Protein AF-A0AA88S1Q0-F1 (afdb_monomer_lite)

pLDDT: mean 85.18, std 17.33, range [40.0, 98.75]

Sequence (134 aa):
MGPENIKKTLERYREYAKEDLSDSTRIEIDMQRLKQETENMAKKVECIQVSQRKLLGQDVGSCSTRELQEIENQLEHSLRNVQKRKAQLFEEEIEKLKSKFAREQWPPSTAKQKGIVTCSRSREVETELFIGLS

Organism: NCBI:txid112253

InterPro domains:
  IPR002487 Transcription factor, K-box [PF01486] (31-100)
  IPR002487 Transcription factor, K-box [PS51297] (31-134)

Radius of gyration: 43.88 Å; chains: 1; bounding box: 109×33×111 Å

Foldseek 3Di:
DDPVVVVVVVVVVVVVVVVVVVVVVVVVVVVVVVVVVVVVVVVVVVVVVVVVCVLVVHPVVPDDPVVVVVSVVVVVVVVVVVVVVVVVVVVVVVVVVVVVVVCVVDPPDPPPPPDDDDDDDDDDDDDDPPPDDD

Secondary structure (DSSP, 8-state):
--HHHHHHHHHHHHHHHHHHHHHHHHHHHHHHHHHHHHHHHHHHHHHHHHHHHHHTT-SGGG--HHHHHHHHHHHHHHHHHHHHHHHHHHHHHHHHHHHHHHHHHS----------------------------

Structure (mmCIF, N/CA/C/O backbone):
data_AF-A0AA88S1Q0-F1
#
_entry.id   AF-A0AA88S1Q0-F1
#
loop_
_atom_site.group_PDB
_atom_site.id
_atom_site.type_symbol
_atom_site.label_atom_id
_atom_site.label_alt_id
_atom_site.label_comp_id
_atom_site.label_asym_id
_atom_site.label_entity_id
_atom_site.label_seq_id
_atom_site.pdbx_PDB_ins_code
_atom_site.Cartn_x
_atom_site.Cartn_y
_atom_site.Cartn_z
_atom_site.occupancy
_atom_site.B_iso_or_equiv
_atom_site.auth_seq_id
_atom_site.auth_comp_id
_atom_site.auth_asym_id
_atom_site.auth_atom_id
_atom_site.pdbx_PDB_model_num
ATOM 1 N N . MET A 1 1 ? 65.200 22.085 -26.369 1.00 58.25 1 MET A N 1
ATOM 2 C CA . MET A 1 1 ? 64.432 20.961 -25.782 1.00 58.25 1 MET A CA 1
ATOM 3 C C . MET A 1 1 ? 64.893 19.667 -26.433 1.00 58.25 1 MET A C 1
ATOM 5 O O . MET A 1 1 ? 64.952 19.629 -27.652 1.00 58.25 1 MET A O 1
ATOM 9 N N . GLY A 1 2 ? 65.271 18.649 -25.654 1.00 78.38 2 GLY A N 1
ATOM 10 C CA . GLY A 1 2 ? 65.682 17.350 -26.203 1.00 78.38 2 GLY A CA 1
ATOM 11 C C . GLY A 1 2 ? 64.485 16.483 -26.635 1.00 78.38 2 GLY A C 1
ATOM 12 O O . GLY A 1 2 ? 63.389 16.670 -26.099 1.00 78.38 2 GLY A O 1
ATOM 13 N N . PRO A 1 3 ? 64.679 15.520 -27.555 1.00 77.00 3 PRO A N 1
ATOM 14 C CA . PRO A 1 3 ? 63.618 14.657 -28.099 1.00 77.00 3 PRO A CA 1
ATOM 15 C C . PRO A 1 3 ? 62.848 13.870 -27.025 1.00 77.00 3 PRO A C 1
ATOM 17 O O . PRO A 1 3 ? 61.660 13.599 -27.180 1.00 77.00 3 PRO A O 1
ATOM 20 N N . GLU A 1 4 ? 63.492 13.579 -25.895 1.00 80.25 4 GLU A N 1
ATOM 21 C CA . GLU A 1 4 ? 62.887 12.880 -24.759 1.00 80.25 4 GLU A CA 1
ATOM 22 C C . GLU A 1 4 ? 61.815 13.711 -24.030 1.00 80.25 4 GLU A C 1
ATOM 24 O O . GLU A 1 4 ? 60.835 13.176 -23.518 1.00 80.25 4 GLU A O 1
ATOM 29 N N . ASN A 1 5 ? 61.946 15.041 -24.029 1.00 84.56 5 ASN A N 1
ATOM 30 C CA . ASN A 1 5 ? 60.967 15.939 -23.409 1.00 84.56 5 ASN A CA 1
ATOM 31 C C . ASN A 1 5 ? 59.688 16.056 -24.267 1.00 84.56 5 ASN A C 1
ATOM 33 O O . ASN A 1 5 ? 58.571 16.116 -23.750 1.00 84.56 5 ASN A O 1
ATOM 37 N N . ILE A 1 6 ? 59.842 16.000 -25.594 1.00 89.69 6 ILE A N 1
ATOM 38 C CA . ILE A 1 6 ? 58.723 16.033 -26.547 1.00 89.69 6 ILE A CA 1
ATOM 39 C C . ILE A 1 6 ? 57.878 14.758 -26.425 1.00 89.69 6 ILE A C 1
ATOM 41 O O . ILE A 1 6 ? 56.653 14.844 -26.368 1.00 89.69 6 ILE A O 1
ATOM 45 N N . LYS A 1 7 ? 58.519 13.586 -26.306 1.00 89.25 7 LYS A N 1
ATOM 46 C CA . LYS A 1 7 ? 57.823 12.305 -26.092 1.00 89.25 7 LYS A CA 1
ATOM 47 C C . LYS A 1 7 ? 57.009 12.295 -24.798 1.00 89.25 7 LYS A C 1
ATOM 49 O O . LYS A 1 7 ? 55.817 12.017 -24.851 1.00 89.25 7 LYS A O 1
ATOM 54 N N . LYS A 1 8 ? 57.613 12.694 -23.671 1.00 89.31 8 LYS 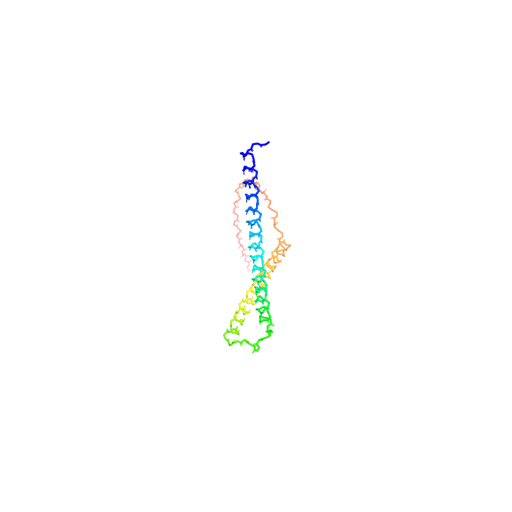A N 1
ATOM 55 C CA . LYS A 1 8 ? 56.917 12.806 -22.374 1.00 89.31 8 LYS A CA 1
ATOM 56 C C . LYS A 1 8 ? 55.740 13.775 -22.425 1.00 89.31 8 LYS A C 1
ATOM 58 O O . LYS A 1 8 ? 54.693 13.533 -21.837 1.00 89.31 8 LYS A O 1
ATOM 63 N N . THR A 1 9 ? 55.901 14.886 -23.140 1.00 88.44 9 THR A N 1
ATOM 64 C CA . THR A 1 9 ? 54.819 15.858 -23.303 1.00 88.44 9 THR A CA 1
ATOM 65 C C . THR A 1 9 ? 53.664 15.268 -24.113 1.00 88.44 9 THR A C 1
ATOM 67 O O . THR A 1 9 ? 52.523 15.385 -23.679 1.00 88.44 9 THR A O 1
ATOM 70 N N . LEU A 1 10 ? 53.942 14.581 -25.226 1.00 90.69 10 LEU A N 1
ATOM 71 C CA . LEU A 1 10 ? 52.925 13.892 -26.030 1.00 90.69 10 LEU A CA 1
ATOM 72 C C . LEU A 1 10 ? 52.202 12.783 -25.257 1.00 90.69 10 LEU A C 1
ATOM 74 O O . LEU A 1 10 ? 50.998 12.611 -25.431 1.00 90.69 10 LEU A O 1
ATOM 78 N N . GLU A 1 11 ? 52.917 12.041 -24.416 1.00 90.81 11 GLU A N 1
ATOM 79 C CA . GLU A 1 11 ? 52.340 10.980 -23.589 1.00 90.81 11 GLU A CA 1
ATOM 80 C C . GLU A 1 11 ? 51.332 11.539 -22.581 1.00 90.81 11 GLU A C 1
ATOM 82 O O . GLU A 1 11 ? 50.186 11.097 -22.586 1.00 90.81 11 GLU A O 1
ATOM 87 N N . ARG A 1 12 ? 51.680 12.617 -21.860 1.00 89.38 12 ARG A N 1
ATOM 88 C CA . ARG A 1 12 ? 50.730 13.313 -20.972 1.00 89.38 12 ARG A CA 1
ATOM 89 C C . ARG A 1 12 ? 49.470 13.767 -21.705 1.00 89.38 12 ARG A C 1
ATOM 91 O O . ARG A 1 12 ? 48.373 13.558 -21.211 1.00 89.38 12 ARG A O 1
ATOM 98 N N . TYR A 1 13 ? 49.599 14.373 -22.890 1.00 91.12 13 TYR A N 1
ATOM 99 C CA . TYR A 1 13 ? 48.420 14.794 -23.662 1.00 91.12 13 TYR A CA 1
ATOM 100 C C . TYR A 1 13 ? 47.541 13.607 -24.081 1.00 91.12 13 TYR A C 1
ATOM 102 O O . TYR A 1 13 ? 46.320 13.733 -24.105 1.00 91.12 13 TYR A O 1
ATOM 110 N N . ARG A 1 14 ? 48.139 12.449 -24.392 1.00 88.00 14 ARG A N 1
ATOM 111 C CA . ARG A 1 14 ? 47.389 11.221 -24.704 1.00 88.00 14 ARG A CA 1
ATOM 112 C C . ARG A 1 14 ? 46.685 10.647 -23.480 1.00 88.00 14 ARG A C 1
ATOM 114 O O . ARG A 1 14 ? 45.583 10.133 -23.631 1.00 88.00 14 ARG A O 1
ATOM 121 N N . GLU A 1 15 ? 47.311 10.698 -22.310 1.00 89.06 15 GLU A N 1
ATOM 122 C CA . GLU A 1 15 ? 46.705 10.266 -21.046 1.00 89.06 15 GLU A CA 1
ATOM 123 C C . GLU A 1 15 ? 45.510 11.153 -20.688 1.00 89.06 15 GLU A C 1
ATOM 125 O O . GLU A 1 15 ? 44.410 10.628 -20.549 1.00 89.06 15 GLU A O 1
ATOM 130 N N . TYR A 1 16 ? 45.674 12.481 -20.713 1.00 86.69 16 TYR A N 1
ATOM 131 C CA . TYR A 1 16 ? 44.571 13.425 -20.485 1.00 86.69 16 TYR A CA 1
ATOM 132 C C . TYR A 1 16 ? 43.405 13.227 -21.462 1.00 86.69 16 TYR A C 1
ATOM 134 O O . TYR A 1 16 ? 42.250 13.235 -21.054 1.00 86.69 16 TYR A O 1
ATOM 142 N N . ALA A 1 17 ? 43.686 13.003 -22.751 1.00 84.00 17 ALA A N 1
ATOM 143 C CA . ALA A 1 17 ? 42.634 12.746 -23.735 1.00 84.00 17 ALA A CA 1
ATOM 144 C C . ALA A 1 17 ? 41.876 11.430 -23.469 1.00 84.00 17 ALA A C 1
ATOM 146 O O . ALA A 1 17 ? 40.684 11.339 -23.748 1.00 84.00 17 ALA A O 1
ATOM 147 N N . LYS A 1 18 ? 42.546 10.399 -22.936 1.00 83.62 18 LYS A N 1
ATOM 148 C CA . LYS A 1 18 ? 41.891 9.140 -22.544 1.00 83.62 18 LYS A CA 1
ATOM 149 C C . LYS A 1 18 ? 41.054 9.308 -21.279 1.00 83.62 18 LYS A C 1
ATOM 151 O O . LYS A 1 18 ? 39.964 8.746 -21.216 1.00 83.62 18 LYS A O 1
ATOM 156 N N . GLU A 1 19 ? 41.557 10.053 -20.299 1.00 82.81 19 GLU A N 1
ATOM 157 C CA . GLU A 1 19 ? 40.840 10.355 -19.057 1.00 82.81 19 GLU A CA 1
ATOM 158 C C . GLU A 1 19 ? 39.552 11.140 -19.341 1.00 82.81 19 GLU A C 1
ATOM 160 O O . GLU A 1 19 ? 38.486 10.712 -18.907 1.00 82.81 19 GLU A O 1
ATOM 165 N N . ASP A 1 20 ? 39.612 12.184 -20.172 1.00 84.00 20 ASP A N 1
ATOM 166 C CA . ASP A 1 20 ? 38.448 12.998 -20.559 1.00 84.00 20 ASP A CA 1
ATOM 167 C C . ASP A 1 20 ? 37.357 12.172 -21.273 1.00 84.00 20 ASP A C 1
ATOM 169 O O . ASP A 1 20 ? 36.175 12.231 -20.926 1.00 84.00 20 ASP A O 1
AT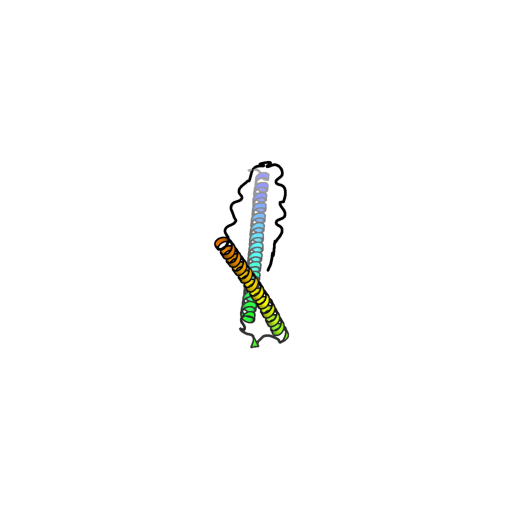OM 173 N N . LEU A 1 21 ? 37.752 11.297 -22.208 1.00 83.25 21 LEU A N 1
ATOM 174 C CA . LEU A 1 21 ? 36.830 10.351 -22.851 1.00 83.25 21 LEU A CA 1
ATOM 175 C C . LEU A 1 21 ? 36.214 9.367 -21.844 1.00 83.25 21 LEU A C 1
ATOM 177 O O . LEU A 1 21 ? 35.034 9.019 -21.951 1.00 83.25 21 LEU A O 1
ATOM 181 N N . SER A 1 22 ? 37.000 8.911 -20.865 1.00 83.44 22 SER A N 1
ATOM 182 C CA . SER A 1 22 ? 36.522 7.990 -19.833 1.00 83.44 22 SER A CA 1
ATOM 183 C C . SER A 1 22 ? 35.527 8.655 -18.878 1.00 83.44 22 SER A C 1
ATOM 185 O O . SER A 1 22 ? 34.504 8.051 -18.555 1.00 83.44 22 SER A O 1
ATOM 187 N N . ASP A 1 23 ? 35.761 9.910 -18.495 1.00 87.44 23 ASP A N 1
ATOM 188 C CA . ASP A 1 23 ? 34.854 10.675 -17.642 1.00 87.44 23 ASP A CA 1
ATOM 189 C C . ASP A 1 23 ? 33.570 11.050 -18.384 1.00 87.44 23 ASP A C 1
ATOM 191 O O . ASP A 1 23 ? 32.481 10.884 -17.834 1.00 87.44 23 ASP A O 1
ATOM 195 N N . SER A 1 24 ? 33.661 11.434 -19.660 1.00 88.06 24 SER A N 1
ATOM 196 C CA . SER A 1 24 ? 32.488 11.647 -20.516 1.00 88.06 24 SER A CA 1
ATOM 197 C C . SER A 1 24 ? 31.617 10.386 -20.614 1.00 88.06 24 SER A C 1
ATOM 199 O O . SER A 1 24 ? 30.402 10.449 -20.411 1.00 88.06 24 SER A O 1
ATOM 201 N N . THR A 1 25 ? 32.243 9.220 -20.804 1.00 90.88 25 THR A N 1
ATOM 202 C CA . THR A 1 25 ? 31.542 7.925 -20.842 1.00 90.88 25 THR A CA 1
ATOM 203 C C . THR A 1 25 ? 30.868 7.606 -19.503 1.00 90.88 25 THR A C 1
ATOM 205 O O . THR A 1 25 ? 29.732 7.134 -19.468 1.00 90.88 25 THR A O 1
ATOM 208 N N . ARG A 1 26 ? 31.537 7.876 -18.373 1.00 91.25 26 ARG A N 1
ATOM 209 C CA . ARG A 1 26 ? 30.961 7.669 -17.032 1.00 91.25 26 ARG A CA 1
ATOM 210 C C . ARG A 1 26 ? 29.755 8.570 -16.787 1.00 91.25 26 ARG A C 1
ATOM 212 O O . ARG A 1 26 ? 28.743 8.081 -16.293 1.00 91.25 26 ARG A O 1
ATOM 219 N N . ILE A 1 27 ? 29.839 9.842 -17.177 1.00 93.25 27 ILE A N 1
ATOM 220 C CA . ILE A 1 27 ? 28.727 10.797 -17.082 1.00 93.25 27 ILE A CA 1
ATOM 221 C C . ILE A 1 27 ? 27.536 10.321 -17.918 1.00 93.25 27 ILE A C 1
ATOM 223 O O . ILE A 1 27 ? 26.401 10.374 -17.447 1.00 93.25 27 ILE A O 1
ATOM 227 N N . GLU A 1 28 ? 27.773 9.822 -19.133 1.00 94.31 28 GLU A N 1
ATOM 228 C CA . GLU A 1 28 ? 26.710 9.286 -19.985 1.00 94.31 28 GLU A CA 1
ATOM 229 C C . GLU A 1 28 ? 26.029 8.067 -19.344 1.00 94.31 28 GLU A C 1
ATOM 231 O O . GLU A 1 28 ? 24.800 8.016 -19.267 1.00 94.31 28 GLU A O 1
ATOM 236 N N . ILE A 1 29 ? 26.807 7.123 -18.804 1.00 95.06 29 ILE A N 1
ATOM 237 C CA . ILE A 1 29 ? 26.277 5.952 -18.087 1.00 95.06 29 ILE A CA 1
ATOM 238 C C . ILE A 1 29 ? 25.457 6.382 -16.863 1.00 95.06 29 ILE A C 1
ATOM 240 O O . ILE A 1 29 ? 24.354 5.873 -16.649 1.00 95.06 29 ILE A O 1
ATOM 244 N N . ASP A 1 30 ? 25.962 7.325 -16.067 1.00 95.38 30 ASP A N 1
ATOM 245 C CA . ASP A 1 30 ? 25.264 7.834 -14.885 1.00 95.38 30 ASP A CA 1
ATOM 246 C C . ASP A 1 30 ? 23.961 8.556 -15.261 1.00 95.38 30 ASP A C 1
ATOM 248 O O . ASP A 1 30 ? 22.938 8.367 -14.597 1.00 95.38 30 ASP A O 1
ATOM 252 N N . MET A 1 31 ? 23.963 9.322 -16.355 1.00 96.56 31 MET A N 1
ATOM 253 C CA . MET A 1 31 ? 22.771 9.987 -16.879 1.00 96.56 31 MET A CA 1
ATOM 254 C C . MET A 1 31 ? 21.729 8.973 -17.368 1.00 96.56 31 MET A C 1
ATOM 256 O O . MET A 1 31 ? 20.546 9.111 -17.049 1.00 96.56 31 MET A O 1
ATOM 260 N N . GLN A 1 32 ? 22.149 7.924 -18.083 1.00 96.88 32 GLN A N 1
ATOM 261 C CA . GLN A 1 32 ? 21.258 6.835 -18.499 1.00 96.88 32 GLN A CA 1
ATOM 262 C C . GLN A 1 32 ? 20.676 6.093 -17.292 1.00 96.88 32 GLN A C 1
ATOM 264 O O . GLN A 1 32 ? 19.475 5.819 -17.255 1.00 96.88 32 GLN A O 1
ATOM 269 N N . ARG A 1 33 ? 21.492 5.824 -16.265 1.00 97.38 33 ARG A N 1
ATOM 270 C CA . ARG A 1 33 ? 21.022 5.208 -15.017 1.00 97.38 33 ARG A CA 1
ATOM 271 C C . ARG A 1 33 ? 19.971 6.076 -14.330 1.00 97.38 33 ARG A C 1
ATOM 273 O O . ARG A 1 33 ? 18.921 5.560 -13.957 1.00 97.38 33 ARG A O 1
ATOM 280 N N . LEU A 1 34 ? 20.222 7.379 -14.197 1.00 97.94 34 LEU A N 1
ATOM 281 C CA . LEU A 1 34 ? 19.285 8.306 -13.558 1.00 97.94 34 LEU A CA 1
ATOM 282 C C . LEU A 1 34 ? 17.972 8.423 -14.344 1.00 97.94 34 LEU A C 1
ATOM 284 O O . LEU A 1 34 ? 16.888 8.467 -13.757 1.00 97.94 34 LEU A O 1
ATOM 288 N N . LYS A 1 35 ? 18.055 8.426 -15.678 1.00 98.12 35 LYS A N 1
ATOM 289 C CA . LYS A 1 35 ? 16.879 8.395 -16.549 1.00 98.12 35 LYS A CA 1
ATOM 290 C C . LYS A 1 35 ? 16.054 7.129 -16.308 1.00 98.12 35 LYS A C 1
ATOM 292 O O . LYS A 1 35 ? 14.854 7.227 -16.061 1.00 98.12 35 LYS A O 1
ATOM 297 N N . GLN A 1 36 ? 16.697 5.962 -16.294 1.00 98.25 36 GLN A N 1
ATOM 298 C CA . GLN A 1 36 ? 16.027 4.691 -16.023 1.00 98.25 36 GLN A CA 1
ATOM 299 C C . GLN A 1 36 ? 15.389 4.658 -14.627 1.00 98.25 36 GLN A C 1
ATOM 301 O O . GLN A 1 36 ? 14.274 4.162 -14.463 1.00 98.25 36 GLN A O 1
ATOM 306 N N . GLU A 1 37 ? 16.074 5.189 -13.615 1.00 98.12 37 GLU A N 1
ATOM 307 C CA . GLU A 1 37 ? 15.549 5.286 -12.253 1.00 98.12 37 GLU A CA 1
ATOM 308 C C . GLU A 1 37 ? 14.306 6.180 -12.191 1.00 98.12 37 GLU A C 1
ATOM 310 O O . GLU A 1 37 ? 13.299 5.807 -11.586 1.00 98.12 37 GLU A O 1
ATOM 315 N N . THR A 1 38 ? 14.340 7.314 -12.891 1.00 98.44 38 THR A N 1
ATOM 316 C CA . THR A 1 38 ? 13.205 8.238 -12.997 1.00 98.44 38 THR A CA 1
ATOM 317 C C . THR A 1 38 ? 12.009 7.571 -13.675 1.00 98.44 38 THR A C 1
ATOM 319 O O . THR A 1 38 ? 10.890 7.643 -13.166 1.00 98.44 38 THR A O 1
ATOM 322 N N . GLU A 1 39 ? 12.231 6.861 -14.783 1.00 98.44 39 GLU A N 1
ATOM 323 C CA . GLU A 1 39 ? 11.180 6.105 -15.474 1.00 98.44 39 GLU A CA 1
ATOM 324 C C . GLU A 1 39 ? 10.586 5.003 -14.586 1.00 98.44 39 GLU A C 1
ATOM 326 O O . GLU A 1 39 ? 9.368 4.811 -14.549 1.00 98.44 39 GLU A O 1
ATOM 331 N N . ASN A 1 40 ? 11.424 4.297 -13.826 1.00 98.44 40 ASN A N 1
ATOM 332 C CA . ASN A 1 40 ? 10.971 3.274 -12.886 1.00 98.44 40 ASN A CA 1
ATOM 333 C C . ASN A 1 40 ? 10.130 3.879 -11.754 1.00 98.44 40 ASN A C 1
ATOM 335 O O . ASN A 1 40 ? 9.102 3.312 -11.376 1.00 98.44 40 ASN A O 1
ATOM 339 N N . MET A 1 41 ? 10.536 5.040 -11.234 1.00 98.56 41 MET A N 1
ATOM 340 C CA . MET A 1 41 ? 9.779 5.757 -10.211 1.00 98.56 41 MET A CA 1
ATOM 341 C C . MET A 1 41 ? 8.420 6.214 -10.747 1.00 98.56 41 MET A C 1
ATOM 343 O O . MET A 1 41 ? 7.405 6.007 -10.084 1.00 98.56 41 MET A O 1
ATOM 347 N N . ALA A 1 42 ? 8.382 6.764 -11.963 1.00 98.56 42 ALA A N 1
ATOM 348 C CA . ALA A 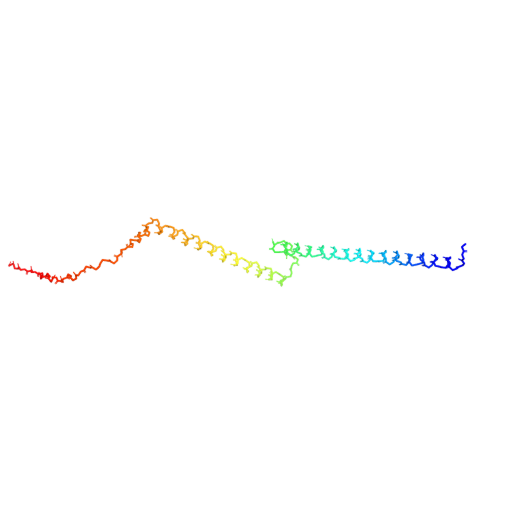1 42 ? 7.147 7.191 -12.614 1.00 98.56 42 ALA A CA 1
ATOM 349 C C . ALA A 1 42 ? 6.157 6.026 -12.777 1.00 98.56 42 ALA A C 1
ATOM 351 O O . ALA A 1 42 ? 5.002 6.143 -12.370 1.00 98.56 42 ALA A O 1
ATOM 352 N N . LYS A 1 43 ? 6.629 4.864 -13.252 1.00 98.62 43 LYS A N 1
ATOM 353 C CA . LYS A 1 43 ? 5.809 3.642 -13.346 1.00 98.62 43 LYS A CA 1
ATOM 354 C C . LYS A 1 43 ? 5.269 3.207 -11.984 1.00 98.62 43 LYS A C 1
ATOM 356 O O . LYS A 1 43 ? 4.106 2.838 -11.869 1.00 98.62 43 LYS A O 1
ATOM 361 N N . LYS A 1 44 ? 6.087 3.274 -10.927 1.00 98.50 44 LYS A N 1
ATOM 362 C CA . LYS A 1 44 ? 5.647 2.923 -9.568 1.00 98.50 44 LYS A CA 1
ATOM 363 C C . LYS A 1 44 ? 4.546 3.859 -9.070 1.00 98.50 44 LYS A C 1
ATOM 365 O O . LYS A 1 44 ? 3.576 3.386 -8.480 1.00 98.50 44 LYS A O 1
ATOM 370 N N . VAL A 1 45 ? 4.685 5.162 -9.314 1.00 98.69 45 VAL A N 1
ATOM 371 C CA . VAL A 1 45 ? 3.659 6.159 -8.979 1.00 98.69 45 VAL A CA 1
ATOM 372 C C . VAL A 1 45 ? 2.360 5.856 -9.720 1.00 98.69 45 VAL A C 1
ATOM 374 O O . VAL A 1 45 ? 1.308 5.802 -9.088 1.00 98.69 45 VAL A O 1
ATOM 377 N N . GLU A 1 46 ? 2.432 5.582 -11.020 1.00 98.44 46 GLU A N 1
ATOM 378 C CA . GLU A 1 46 ? 1.266 5.227 -11.831 1.00 98.44 46 GLU A CA 1
ATOM 379 C C . GLU A 1 46 ? 0.566 3.967 -11.299 1.00 98.44 46 GLU A C 1
ATOM 381 O O . GLU A 1 46 ? -0.644 3.980 -11.071 1.00 98.44 46 GLU A O 1
ATOM 386 N N . CYS A 1 47 ? 1.316 2.900 -10.997 1.00 97.62 47 CYS A N 1
ATOM 387 C CA . CYS A 1 47 ? 0.754 1.684 -10.407 1.00 97.62 47 CYS A CA 1
ATOM 388 C C . CYS A 1 47 ? 0.031 1.960 -9.079 1.00 97.62 47 CYS A C 1
ATOM 390 O O . CYS A 1 47 ? -1.063 1.437 -8.852 1.00 97.62 47 CYS A O 1
ATOM 392 N N . ILE A 1 48 ? 0.617 2.789 -8.208 1.00 97.81 48 ILE A N 1
ATOM 393 C CA . ILE A 1 48 ? -0.000 3.173 -6.931 1.00 97.81 48 ILE A CA 1
ATOM 394 C C . ILE A 1 48 ? -1.294 3.952 -7.176 1.00 97.81 48 ILE A C 1
ATOM 396 O O . ILE A 1 48 ? -2.311 3.649 -6.556 1.00 97.81 48 ILE A O 1
ATOM 400 N N . GLN A 1 49 ? -1.286 4.917 -8.095 1.00 97.88 49 GLN A N 1
ATOM 401 C CA . GLN A 1 49 ? -2.464 5.721 -8.419 1.00 97.88 49 GLN A CA 1
ATOM 402 C C . GLN A 1 49 ? -3.593 4.870 -9.004 1.00 97.88 49 GLN A C 1
ATOM 404 O O . GLN A 1 49 ? -4.745 5.016 -8.601 1.00 97.88 49 GLN A O 1
ATOM 409 N N . VAL A 1 50 ? -3.286 3.946 -9.918 1.00 96.56 50 VAL A N 1
ATOM 410 C CA . VAL A 1 50 ? -4.273 3.004 -10.469 1.00 96.56 50 VAL A CA 1
ATOM 411 C C . VAL A 1 50 ? -4.870 2.140 -9.360 1.00 96.56 50 VAL A C 1
ATOM 413 O O . VAL A 1 50 ? -6.091 2.021 -9.272 1.00 96.56 50 VAL A O 1
ATOM 416 N N . SER A 1 51 ? -4.030 1.583 -8.485 1.00 95.31 51 SER A N 1
ATOM 417 C CA . SER A 1 51 ? -4.492 0.779 -7.349 1.00 95.31 51 SER A CA 1
ATOM 418 C C . SER A 1 51 ? -5.387 1.586 -6.402 1.00 95.31 51 SER A C 1
ATOM 420 O O . SER A 1 51 ? -6.473 1.139 -6.038 1.00 95.31 51 SER A O 1
ATOM 422 N N . GLN A 1 52 ? -4.995 2.821 -6.072 1.00 96.69 52 GLN A N 1
ATOM 423 C CA . GLN A 1 52 ? -5.788 3.718 -5.234 1.00 96.69 52 GLN A CA 1
ATOM 424 C C . GLN A 1 52 ? -7.159 4.008 -5.853 1.00 96.69 52 GLN A C 1
ATOM 426 O O . GLN A 1 52 ? -8.169 3.926 -5.160 1.00 96.69 52 GLN A O 1
ATOM 431 N N . ARG A 1 53 ? -7.214 4.320 -7.154 1.00 97.31 53 ARG A N 1
ATOM 432 C CA . ARG A 1 53 ? -8.479 4.557 -7.864 1.00 97.31 53 ARG A CA 1
ATOM 433 C C . ARG A 1 53 ? -9.389 3.329 -7.802 1.00 97.31 53 ARG A C 1
ATOM 435 O O . ARG A 1 53 ? -10.552 3.470 -7.432 1.00 97.31 53 ARG A O 1
ATOM 442 N N . LYS A 1 54 ? -8.847 2.129 -8.046 1.00 96.31 54 LYS A N 1
ATOM 443 C CA . LYS A 1 54 ? -9.588 0.862 -7.919 1.00 96.31 54 LYS A CA 1
ATOM 444 C C . LYS A 1 54 ? -10.128 0.635 -6.499 1.00 96.31 54 LYS A C 1
ATOM 446 O O . LYS A 1 54 ? -11.307 0.331 -6.345 1.00 96.31 54 LYS A O 1
ATOM 451 N N . LEU A 1 55 ? -9.309 0.842 -5.462 1.00 96.00 55 LEU A N 1
ATOM 452 C CA . LEU A 1 55 ? -9.728 0.732 -4.053 1.00 96.00 55 LEU A CA 1
ATOM 453 C C . LEU A 1 55 ? -10.815 1.750 -3.672 1.00 96.00 55 LEU A C 1
ATOM 455 O O . LEU A 1 55 ? -11.633 1.480 -2.797 1.00 96.00 55 LEU A O 1
ATOM 459 N N . LEU A 1 56 ? -10.840 2.907 -4.335 1.00 95.81 56 LEU A N 1
ATOM 460 C CA . LEU A 1 56 ? -11.876 3.933 -4.181 1.00 95.81 56 LEU A CA 1
ATOM 461 C C . LEU A 1 56 ? -13.133 3.663 -5.023 1.00 95.81 56 LEU A C 1
ATOM 463 O O . LE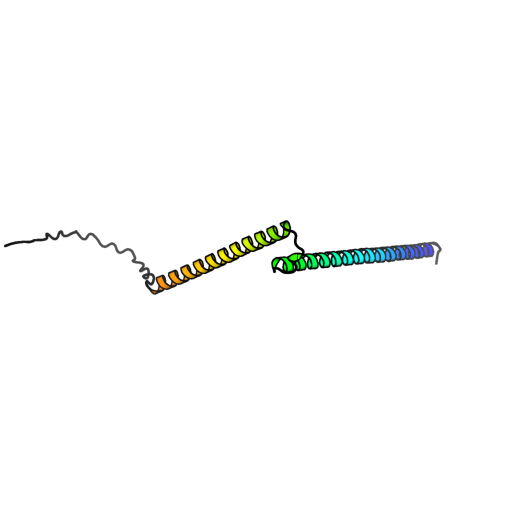U A 1 56 ? -14.027 4.507 -5.069 1.00 95.81 56 LEU A O 1
ATOM 467 N N . GLY A 1 57 ? -13.216 2.515 -5.697 1.00 94.88 57 GLY A N 1
ATOM 468 C CA . GLY A 1 57 ? -14.364 2.160 -6.525 1.00 94.88 57 GLY A CA 1
ATOM 469 C C . GLY A 1 57 ? -14.414 2.891 -7.871 1.00 94.88 57 GLY A C 1
ATOM 470 O O . GLY A 1 57 ? -15.479 2.978 -8.479 1.00 94.88 57 GLY A O 1
ATOM 471 N N . GLN A 1 58 ? -13.285 3.407 -8.361 1.00 95.69 58 GLN A N 1
ATOM 472 C CA . GLN A 1 58 ? -13.155 3.990 -9.701 1.00 95.69 58 GLN A CA 1
ATOM 473 C C . GLN A 1 58 ? -12.622 2.946 -10.694 1.00 95.69 58 GLN A C 1
ATOM 475 O O . GLN A 1 58 ? -11.915 2.019 -10.305 1.00 95.69 58 GLN A O 1
ATOM 480 N N . ASP A 1 59 ? -12.960 3.085 -11.980 1.00 91.69 59 ASP A N 1
ATOM 481 C CA . ASP A 1 59 ? -12.547 2.187 -13.080 1.00 91.69 59 ASP A CA 1
ATOM 482 C C . ASP A 1 59 ? -12.848 0.689 -12.864 1.00 91.69 59 ASP A C 1
ATOM 484 O O . ASP A 1 59 ? -12.294 -0.186 -13.532 1.00 91.69 59 ASP A O 1
ATOM 488 N N . VAL A 1 60 ? -13.782 0.382 -11.964 1.00 90.81 60 VAL A N 1
ATOM 489 C CA . VAL A 1 60 ? -14.118 -0.980 -11.517 1.00 90.81 60 VAL A CA 1
ATOM 490 C C . VAL A 1 60 ? -14.670 -1.839 -12.654 1.00 90.81 60 VAL A C 1
ATOM 492 O O . VAL A 1 60 ? -14.474 -3.049 -12.663 1.00 90.81 60 VAL A O 1
ATOM 495 N N . GLY A 1 61 ? -15.296 -1.217 -13.659 1.00 93.12 61 GLY A N 1
ATOM 496 C CA . GLY A 1 61 ? -15.797 -1.908 -14.851 1.00 93.12 61 GLY A CA 1
ATOM 497 C C . GLY A 1 61 ? -14.708 -2.577 -15.702 1.00 93.12 61 GLY A C 1
ATOM 498 O O . GLY A 1 61 ? -15.028 -3.429 -16.522 1.00 93.12 61 GLY A O 1
ATOM 499 N N . SER A 1 62 ? -13.436 -2.213 -15.503 1.00 93.75 62 SER A N 1
ATOM 500 C CA . SER A 1 62 ? -12.278 -2.839 -16.160 1.00 93.75 62 SER A CA 1
ATOM 501 C C . SER A 1 62 ? -11.637 -3.974 -15.350 1.00 93.75 62 SER A C 1
ATOM 503 O O . SER A 1 62 ? -10.746 -4.657 -15.853 1.00 93.75 62 SER A O 1
ATOM 505 N N . CYS A 1 63 ? -12.062 -4.180 -14.101 1.00 95.25 63 CYS A N 1
ATOM 506 C CA . CYS A 1 63 ? -11.496 -5.195 -13.220 1.00 95.25 63 CYS A CA 1
ATOM 507 C C . CYS A 1 63 ? -12.072 -6.582 -13.524 1.00 95.25 63 CYS A C 1
ATOM 509 O O . CYS A 1 63 ? -13.272 -6.756 -13.739 1.00 95.25 63 CYS A O 1
ATOM 511 N N . SER A 1 64 ? -11.219 -7.599 -13.459 1.00 97.12 64 SER A N 1
ATOM 512 C CA . SER A 1 64 ? -11.644 -8.999 -13.466 1.00 97.12 64 SER A CA 1
ATOM 513 C C . SER A 1 64 ? -12.323 -9.397 -12.149 1.00 97.12 64 SER A C 1
ATOM 515 O O . SER A 1 64 ? -12.069 -8.809 -11.098 1.00 97.12 64 SER A O 1
ATOM 517 N N . THR A 1 65 ? -13.126 -10.466 -12.161 1.00 97.50 65 THR A N 1
ATOM 518 C CA . THR A 1 65 ? -13.773 -11.004 -10.947 1.00 97.50 65 THR A CA 1
ATOM 519 C C . THR A 1 65 ? -12.772 -11.311 -9.830 1.00 97.50 65 THR A C 1
ATOM 521 O O . THR A 1 65 ? -13.057 -11.081 -8.659 1.00 97.50 65 THR A O 1
ATOM 524 N N . ARG A 1 66 ? -11.573 -11.790 -10.183 1.00 98.00 66 ARG A N 1
ATOM 525 C CA . ARG A 1 66 ? -10.510 -12.071 -9.211 1.00 98.00 66 ARG A CA 1
ATOM 526 C C . ARG A 1 66 ? -9.974 -10.794 -8.563 1.00 98.00 66 ARG A C 1
ATOM 528 O O . ARG A 1 66 ? -9.821 -10.766 -7.347 1.00 98.00 66 ARG A O 1
ATOM 535 N N . GLU A 1 67 ? -9.693 -9.761 -9.356 1.00 96.44 67 GLU A N 1
ATOM 536 C CA . GLU A 1 67 ? -9.235 -8.468 -8.829 1.00 96.44 67 GLU A CA 1
ATOM 537 C C . GLU A 1 67 ? -10.297 -7.824 -7.935 1.00 96.44 67 GLU A C 1
ATOM 539 O O . GLU A 1 67 ? -9.964 -7.273 -6.891 1.00 96.44 67 GLU A O 1
ATOM 544 N N . LEU A 1 68 ? -11.575 -7.928 -8.312 1.00 97.38 68 LEU A N 1
ATOM 545 C CA . LEU A 1 68 ? -12.685 -7.434 -7.497 1.00 97.38 68 LEU A CA 1
ATOM 546 C C . LEU A 1 68 ? -12.743 -8.128 -6.135 1.00 97.38 68 LEU A C 1
ATOM 548 O O . LEU A 1 68 ? -12.851 -7.448 -5.118 1.00 97.38 68 LEU A O 1
ATOM 552 N N . GLN A 1 69 ? -12.597 -9.455 -6.107 1.00 98.06 69 GLN A N 1
ATOM 553 C CA . GLN A 1 69 ? -12.560 -10.209 -4.854 1.00 98.0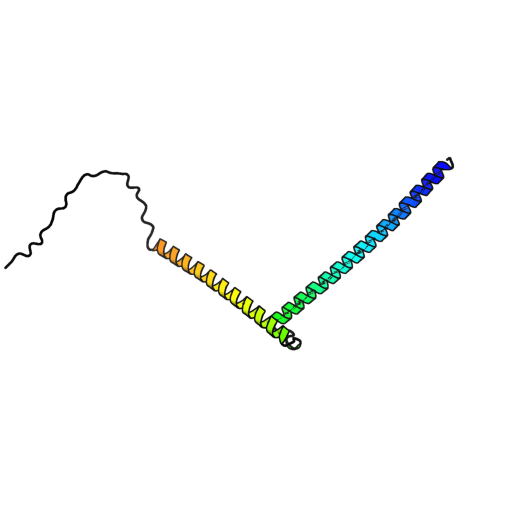6 69 GLN A CA 1
ATOM 554 C C . GLN A 1 69 ? -11.374 -9.799 -3.972 1.00 98.06 69 GLN A C 1
ATOM 556 O O . GLN A 1 69 ? -11.491 -9.717 -2.752 1.00 98.06 69 GLN A O 1
ATOM 561 N N . GLU A 1 70 ? -10.212 -9.546 -4.575 1.00 97.12 70 GLU A N 1
ATOM 562 C CA . GLU A 1 70 ? -9.033 -9.099 -3.839 1.00 97.12 70 GLU A CA 1
ATOM 563 C C . GLU A 1 70 ? -9.235 -7.702 -3.235 1.00 97.12 70 GLU A C 1
ATOM 565 O O . GLU A 1 70 ? -8.935 -7.498 -2.058 1.00 97.12 70 GLU A O 1
ATOM 570 N N . ILE A 1 71 ? -9.801 -6.770 -4.006 1.00 96.94 71 ILE A N 1
ATOM 571 C CA . ILE A 1 71 ? -10.159 -5.424 -3.538 1.00 96.94 71 ILE A CA 1
ATOM 572 C C . ILE A 1 71 ? -11.153 -5.507 -2.374 1.00 96.94 71 ILE A C 1
ATOM 574 O O . ILE A 1 71 ? -10.934 -4.876 -1.339 1.00 96.94 71 ILE A O 1
ATOM 578 N N . GLU A 1 72 ? -12.211 -6.308 -2.509 1.00 97.31 72 GLU A N 1
ATOM 579 C CA . GLU A 1 72 ? -13.210 -6.516 -1.457 1.00 97.31 72 GLU A CA 1
ATOM 580 C C . GLU A 1 72 ? -12.560 -7.029 -0.167 1.00 97.31 72 GLU A C 1
ATOM 582 O O . GLU A 1 72 ? -12.718 -6.421 0.894 1.00 97.31 72 GLU A O 1
ATOM 587 N N . ASN A 1 73 ? -11.750 -8.086 -0.263 1.00 98.12 73 ASN A N 1
ATOM 588 C CA . ASN A 1 73 ? -11.062 -8.671 0.885 1.00 98.12 73 ASN A CA 1
ATOM 589 C C . ASN A 1 73 ? -10.136 -7.656 1.581 1.00 98.12 73 ASN A C 1
ATOM 591 O O . ASN A 1 73 ? -10.078 -7.600 2.815 1.00 98.12 73 ASN A O 1
ATOM 595 N N . GLN A 1 74 ? -9.409 -6.840 0.809 1.00 97.44 74 GLN A N 1
ATOM 596 C CA . GLN A 1 74 ? -8.531 -5.798 1.352 1.00 97.44 74 GLN A CA 1
ATOM 597 C C . GLN A 1 74 ? -9.319 -4.706 2.086 1.00 97.44 74 GLN A C 1
ATOM 599 O O . GLN A 1 74 ? -8.916 -4.284 3.179 1.00 97.44 74 GLN A O 1
ATOM 604 N N . LEU A 1 75 ? -10.441 -4.260 1.517 1.00 97.75 75 LEU A N 1
ATOM 605 C CA . LEU A 1 75 ? -11.313 -3.257 2.128 1.00 97.75 75 LEU A CA 1
ATOM 606 C C . LEU A 1 75 ? -11.954 -3.787 3.409 1.00 97.75 75 LEU A C 1
ATOM 608 O O . LEU A 1 75 ? -11.913 -3.115 4.440 1.00 97.75 75 LEU A O 1
ATOM 612 N N . GLU A 1 76 ? -12.480 -5.008 3.375 1.00 98.44 76 GLU A N 1
ATOM 613 C CA . GLU A 1 76 ? -13.122 -5.641 4.522 1.00 98.44 76 GLU A CA 1
ATOM 614 C C . GLU A 1 76 ? -12.132 -5.827 5.684 1.00 98.44 76 GLU A C 1
ATOM 616 O O . GLU A 1 76 ? -12.408 -5.445 6.825 1.00 98.44 76 GLU A O 1
ATOM 621 N N . HIS A 1 77 ? -10.928 -6.335 5.399 1.00 98.31 77 HIS A N 1
ATOM 622 C CA . HIS A 1 77 ? -9.875 -6.485 6.401 1.00 98.31 77 HIS A CA 1
ATOM 623 C C . HIS A 1 77 ? -9.449 -5.137 7.004 1.00 98.31 77 HIS A C 1
ATOM 625 O O . HIS A 1 77 ? -9.324 -5.007 8.226 1.00 98.31 77 HIS A O 1
ATOM 631 N N . SER A 1 78 ? -9.265 -4.116 6.165 1.00 98.00 78 SER A N 1
ATOM 632 C CA . SER A 1 78 ? -8.895 -2.771 6.619 1.00 98.00 78 SER A CA 1
ATOM 633 C C . SER A 1 78 ? -9.987 -2.146 7.487 1.00 98.00 78 SER A C 1
ATOM 635 O O . SER A 1 78 ? -9.691 -1.577 8.539 1.00 98.00 78 SER A O 1
ATOM 637 N N . LEU A 1 79 ? -11.255 -2.312 7.103 1.00 98.50 79 LEU A N 1
ATOM 638 C CA . LEU A 1 79 ? -12.399 -1.828 7.866 1.00 98.50 79 LEU A CA 1
ATOM 639 C C . LEU A 1 79 ? -12.474 -2.487 9.246 1.00 98.50 79 LEU A C 1
ATOM 641 O O . LEU A 1 79 ? -12.608 -1.777 10.246 1.00 98.50 79 LEU A O 1
ATOM 645 N N . ARG A 1 80 ? -12.310 -3.815 9.321 1.00 98.69 80 ARG A N 1
ATOM 646 C CA . ARG A 1 80 ? -12.255 -4.540 10.602 1.00 98.69 80 ARG A CA 1
ATOM 647 C C . ARG A 1 80 ? -11.150 -4.002 11.508 1.00 98.69 80 ARG A C 1
ATOM 649 O O . ARG A 1 80 ? -11.385 -3.776 12.694 1.00 98.69 80 ARG A O 1
ATOM 656 N N . ASN A 1 81 ? -9.964 -3.737 10.962 1.00 98.56 81 ASN A N 1
ATOM 657 C CA . ASN A 1 81 ? -8.852 -3.178 11.735 1.00 98.56 81 ASN A CA 1
ATOM 658 C C . ASN A 1 81 ? -9.158 -1.773 12.263 1.00 98.56 81 ASN A C 1
ATOM 660 O O . ASN A 1 81 ? -8.900 -1.486 13.434 1.00 98.56 81 ASN A O 1
ATOM 664 N N . VAL A 1 82 ? -9.755 -0.910 11.436 1.00 98.69 82 VAL A N 1
ATOM 665 C CA . VAL A 1 82 ? -10.178 0.436 11.851 1.00 98.69 82 VAL A CA 1
ATOM 666 C C . VAL A 1 82 ? -11.234 0.362 12.952 1.00 98.69 82 VAL A C 1
ATOM 668 O O . VAL A 1 82 ? -11.123 1.070 13.952 1.00 98.69 82 VAL A O 1
ATOM 671 N N . GLN A 1 83 ? -12.241 -0.499 12.804 1.00 98.75 83 GLN A N 1
ATOM 672 C CA . GLN A 1 83 ? -13.283 -0.698 13.813 1.00 98.75 83 GLN A CA 1
ATOM 673 C C . GLN A 1 83 ? -12.698 -1.203 15.133 1.00 98.75 83 GLN A C 1
ATOM 675 O O . GLN A 1 83 ? -12.982 -0.628 16.182 1.00 98.75 83 GLN A O 1
ATOM 680 N N . LYS A 1 84 ? -11.822 -2.213 15.079 1.00 98.75 84 LYS A N 1
ATOM 681 C CA . LYS A 1 84 ? -11.131 -2.748 16.256 1.00 98.75 84 LYS A CA 1
ATOM 682 C C . LYS A 1 84 ? -10.330 -1.664 16.975 1.00 98.75 84 LYS A C 1
ATOM 684 O O . LYS A 1 84 ? -10.466 -1.509 18.183 1.00 98.75 84 LYS A O 1
ATOM 689 N N . ARG A 1 85 ? -9.539 -0.876 16.236 1.00 98.62 85 ARG A N 1
ATOM 690 C CA . ARG A 1 85 ? -8.751 0.230 16.801 1.00 98.62 85 ARG A CA 1
ATOM 691 C C . ARG A 1 85 ? -9.653 1.274 17.461 1.00 98.62 85 ARG A C 1
ATOM 693 O O . ARG A 1 85 ? -9.354 1.714 18.564 1.00 98.62 85 ARG A O 1
ATOM 700 N N . LYS A 1 86 ? -10.754 1.660 16.805 1.00 98.75 86 LYS A N 1
ATOM 701 C CA . LYS A 1 86 ? -11.728 2.612 17.362 1.00 98.75 86 LYS A CA 1
ATOM 702 C C . LYS A 1 86 ? -12.351 2.089 18.655 1.00 98.75 86 LYS A C 1
ATOM 704 O O . LYS A 1 86 ? -12.416 2.834 19.623 1.00 98.75 86 LYS A O 1
ATOM 709 N N . ALA A 1 87 ? -12.769 0.824 18.677 1.00 98.69 87 ALA A N 1
ATOM 710 C CA . ALA A 1 87 ? -13.348 0.201 19.863 1.00 98.69 87 ALA A CA 1
ATOM 711 C C . ALA A 1 87 ? -12.362 0.200 21.040 1.00 98.69 87 ALA A C 1
ATOM 713 O O . ALA A 1 87 ? -12.724 0.649 22.121 1.00 98.69 87 ALA A O 1
ATOM 714 N N . GLN A 1 88 ? -11.108 -0.199 20.800 1.00 98.62 88 GLN A N 1
ATOM 715 C CA . GLN A 1 88 ? -10.047 -0.175 21.813 1.00 98.62 88 GLN A CA 1
ATOM 716 C C . GLN A 1 88 ? -9.836 1.228 22.395 1.00 98.62 88 GLN A C 1
ATOM 718 O O . GLN A 1 88 ? -9.830 1.397 23.607 1.00 98.62 88 GLN A O 1
ATOM 723 N N . LEU A 1 89 ? -9.729 2.251 21.541 1.00 98.56 89 LEU A N 1
ATOM 724 C CA . LEU A 1 89 ? -9.533 3.630 22.000 1.00 98.56 89 LEU A CA 1
ATOM 725 C C . LEU A 1 89 ? -10.722 4.154 22.820 1.00 98.56 89 LEU A C 1
ATOM 727 O O . LEU A 1 89 ? -10.531 4.894 23.783 1.00 98.56 89 LEU A O 1
ATOM 731 N N . PHE A 1 90 ? -11.952 3.787 22.452 1.00 98.56 90 PHE A N 1
ATOM 732 C CA . PHE A 1 90 ? -13.125 4.166 23.238 1.00 98.56 90 PHE A CA 1
ATOM 733 C C . PHE A 1 90 ? -13.186 3.434 24.576 1.00 98.56 90 PHE A C 1
ATOM 735 O O . PHE A 1 90 ? -13.547 4.049 25.575 1.00 98.56 90 PHE A O 1
ATOM 742 N N . GLU A 1 91 ? -12.817 2.157 24.613 1.00 98.62 91 GLU A N 1
ATOM 743 C CA . GLU A 1 91 ? -12.729 1.387 25.852 1.00 98.62 91 GLU A CA 1
ATOM 744 C C . GLU A 1 91 ? -11.698 1.995 26.815 1.00 98.62 91 GLU A C 1
ATOM 746 O O . GLU A 1 91 ? -12.029 2.251 27.974 1.00 98.62 91 GLU A O 1
ATOM 751 N N . GLU A 1 92 ?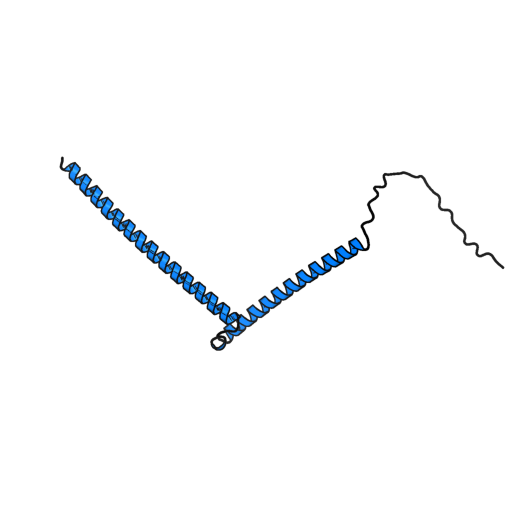 -10.510 2.345 26.310 1.00 98.44 92 GLU A N 1
ATOM 752 C CA . GLU A 1 92 ? -9.458 3.038 27.066 1.00 98.44 92 GLU A CA 1
ATOM 753 C C . GLU A 1 92 ? -9.955 4.376 27.654 1.00 98.44 92 GLU A C 1
ATOM 755 O O . GLU A 1 92 ? -9.731 4.674 28.832 1.00 98.44 92 GLU A O 1
ATOM 760 N N . GLU A 1 93 ? -10.667 5.195 26.869 1.00 98.31 93 GLU A N 1
ATOM 761 C CA . GLU A 1 93 ? -11.186 6.478 27.365 1.00 98.31 93 GLU A CA 1
ATOM 762 C C . GLU A 1 93 ? -12.326 6.282 28.379 1.00 98.31 93 GLU A C 1
ATOM 764 O O . GLU A 1 93 ? -12.372 6.982 29.393 1.00 98.31 93 GLU A O 1
ATOM 769 N N . ILE A 1 94 ? -13.209 5.297 28.171 1.00 98.25 94 ILE A N 1
ATOM 770 C CA . ILE A 1 94 ? -14.257 4.942 29.139 1.00 98.25 94 ILE A CA 1
ATOM 771 C C . ILE A 1 94 ? -13.631 4.513 30.471 1.00 98.25 94 ILE A C 1
ATOM 773 O O . ILE A 1 94 ? -14.064 4.978 31.528 1.00 98.25 94 ILE A O 1
ATOM 777 N N . GLU A 1 95 ? -12.617 3.648 30.451 1.00 97.94 95 GLU A N 1
ATOM 778 C CA . GLU A 1 95 ? -11.935 3.175 31.658 1.00 97.94 95 GLU A CA 1
ATOM 779 C C . GLU A 1 95 ? -11.246 4.322 32.407 1.00 97.94 95 GLU A C 1
ATOM 781 O O . GLU A 1 95 ? -11.371 4.459 33.631 1.00 97.94 95 GLU A O 1
ATOM 786 N N . LYS A 1 96 ? -10.573 5.208 31.673 1.00 97.56 96 LYS A N 1
ATOM 787 C CA . LYS A 1 96 ? -9.935 6.405 32.225 1.00 97.56 96 LYS A CA 1
ATOM 788 C C . LYS A 1 96 ? -10.944 7.345 32.881 1.00 97.56 96 LYS A C 1
ATOM 790 O O . LYS A 1 96 ? -10.668 7.856 33.971 1.00 97.56 96 LYS A O 1
ATOM 795 N N . LEU A 1 97 ? -12.099 7.577 32.255 1.00 97.00 97 LEU A N 1
ATOM 796 C CA . LEU A 1 97 ? -13.168 8.404 32.820 1.00 97.00 97 LEU A CA 1
ATOM 797 C C . LEU A 1 97 ? -13.782 7.756 34.065 1.00 97.00 97 LEU A C 1
ATOM 799 O O . LEU A 1 97 ? -13.899 8.425 35.091 1.00 97.00 97 LEU A O 1
ATOM 803 N N . LYS A 1 98 ? -14.078 6.450 34.028 1.00 95.75 98 LYS A N 1
ATOM 804 C CA . LYS A 1 98 ? -14.540 5.690 35.205 1.00 95.75 98 LYS A CA 1
ATOM 805 C C . LYS A 1 98 ? -13.547 5.786 36.363 1.00 95.75 98 LYS A C 1
ATOM 807 O O . LYS A 1 98 ? -13.942 6.039 37.496 1.00 95.75 98 LYS A O 1
ATOM 812 N N . SER A 1 99 ? -12.255 5.655 36.073 1.00 93.69 99 SER A N 1
ATOM 813 C CA . SER A 1 99 ? -11.186 5.761 37.069 1.00 93.69 99 SER A CA 1
ATOM 814 C C . SER A 1 99 ? -11.070 7.165 37.665 1.00 93.69 99 SER A C 1
ATOM 816 O O . SER A 1 99 ? -10.808 7.306 38.858 1.00 93.69 99 SER A O 1
ATOM 818 N N . LYS A 1 100 ? -11.251 8.219 36.856 1.00 94.31 100 LYS A N 1
ATOM 819 C CA . LYS A 1 100 ? -11.311 9.605 37.351 1.00 94.31 100 LYS A CA 1
ATOM 820 C C . LYS A 1 100 ? -12.504 9.804 38.280 1.00 94.31 100 LYS A C 1
ATOM 822 O O . LYS A 1 100 ? -12.308 10.250 39.404 1.00 94.31 100 LYS A O 1
ATOM 827 N N . PHE A 1 101 ? -13.690 9.392 37.841 1.00 91.94 101 PHE A N 1
ATOM 828 C CA . PHE A 1 101 ? -14.914 9.500 38.628 1.00 91.94 101 PHE A CA 1
ATOM 829 C C . PHE A 1 101 ? -14.809 8.748 39.964 1.00 91.94 101 PHE A C 1
ATOM 831 O O . PHE A 1 101 ? -15.140 9.297 41.009 1.00 91.94 101 PHE A O 1
ATOM 838 N N . ALA A 1 102 ? -14.253 7.532 39.962 1.00 90.81 102 ALA A N 1
ATOM 839 C CA . ALA A 1 102 ? -14.033 6.760 41.184 1.00 90.81 102 ALA A CA 1
ATOM 840 C C . ALA A 1 102 ? -13.095 7.469 42.179 1.00 90.81 102 ALA A C 1
ATOM 842 O O . ALA A 1 102 ? -13.362 7.465 43.378 1.00 90.81 102 ALA A O 1
ATOM 843 N N . ARG A 1 103 ? -12.021 8.114 41.695 1.00 84.50 103 ARG A N 1
ATOM 844 C CA . ARG A 1 103 ? -11.107 8.897 42.548 1.00 84.50 103 ARG A CA 1
ATOM 845 C C . ARG A 1 103 ? -11.755 10.152 43.126 1.00 84.50 103 ARG A C 1
ATOM 847 O O . ARG A 1 103 ? -11.404 10.549 44.231 1.00 84.50 103 ARG A O 1
ATOM 854 N N . GLU A 1 104 ? -12.649 10.788 42.379 1.00 80.38 104 GLU A N 1
ATOM 855 C CA . GLU A 1 104 ? -13.377 11.976 42.836 1.00 80.38 104 GLU A CA 1
ATOM 856 C C . GLU A 1 104 ? -14.472 11.613 43.848 1.00 80.38 104 GLU A C 1
ATOM 858 O O . GLU A 1 104 ? -14.681 12.342 44.815 1.00 80.38 104 GLU A O 1
ATOM 863 N N . GLN A 1 105 ? -15.136 10.468 43.668 1.00 72.62 105 GLN A N 1
ATOM 864 C CA . GLN A 1 105 ? -16.218 10.020 44.544 1.00 72.62 105 GLN A CA 1
ATOM 865 C C . GLN A 1 105 ? -15.726 9.323 45.824 1.00 72.62 105 GLN A C 1
ATOM 867 O O . GLN A 1 105 ? -16.397 9.384 46.853 1.00 72.62 105 GLN A O 1
ATOM 872 N N . TRP A 1 106 ? -14.545 8.701 45.792 1.00 60.62 106 TRP A N 1
ATOM 873 C CA . TRP A 1 106 ? -13.856 8.175 46.970 1.00 60.62 106 TRP A CA 1
ATOM 874 C C . TRP A 1 106 ? -12.377 8.589 46.921 1.00 60.62 106 TRP A C 1
ATOM 876 O O . TRP A 1 106 ? -11.549 7.859 46.362 1.00 60.62 106 TRP A O 1
ATOM 886 N N . PRO A 1 107 ? -12.008 9.762 47.477 1.00 58.03 107 PRO A N 1
ATOM 887 C CA . PRO A 1 107 ? -10.607 10.149 47.549 1.00 58.03 107 PRO A CA 1
ATOM 888 C C . PRO A 1 107 ? -9.838 9.082 48.345 1.00 58.03 107 PRO A C 1
ATOM 890 O O . PRO A 1 107 ? -10.356 8.604 49.362 1.00 58.03 107 PRO A O 1
ATOM 893 N N . PRO A 1 108 ? -8.622 8.676 47.920 1.00 59.06 108 PRO A N 1
ATOM 894 C CA . PRO A 1 108 ? -7.824 7.724 48.677 1.00 59.06 108 PRO A CA 1
ATOM 895 C C . PRO A 1 108 ? -7.664 8.282 50.087 1.00 59.06 108 PRO A C 1
ATOM 897 O O . PRO A 1 108 ? -7.063 9.342 50.272 1.00 59.06 108 PRO A O 1
ATOM 900 N N . SER A 1 109 ? -8.266 7.602 51.066 1.00 56.56 109 SER A N 1
ATOM 901 C CA . SER A 1 109 ? -8.127 7.967 52.471 1.00 56.56 109 SER A CA 1
ATOM 902 C C . SER A 1 109 ? -6.638 8.092 52.750 1.00 56.56 109 SER A C 1
ATOM 904 O O . SER A 1 109 ? -5.877 7.153 52.510 1.00 56.56 109 SER A O 1
ATOM 906 N N . THR A 1 110 ? -6.223 9.285 53.169 1.00 49.00 110 THR A N 1
ATOM 907 C CA . THR A 1 110 ? -4.832 9.598 53.461 1.00 49.00 110 THR A CA 1
ATOM 908 C C . THR A 1 110 ? -4.275 8.511 54.365 1.00 49.00 110 THR A C 1
ATOM 910 O O . THR A 1 110 ? -4.811 8.230 55.440 1.00 49.00 110 THR A O 1
ATOM 913 N N . ALA A 1 111 ? -3.213 7.861 53.896 1.00 53.16 111 ALA A N 1
ATOM 914 C CA . ALA A 1 111 ? -2.437 6.933 54.687 1.00 53.16 111 ALA A CA 1
ATOM 915 C C . ALA A 1 111 ? -1.886 7.698 55.896 1.00 53.16 111 ALA A C 1
ATOM 917 O O . ALA A 1 111 ? -0.829 8.322 55.843 1.00 53.16 111 ALA A O 1
ATOM 918 N N . LYS A 1 112 ? -2.627 7.680 57.008 1.00 46.84 112 LYS A N 1
ATOM 919 C CA . LYS A 1 112 ? -2.054 7.947 58.317 1.00 46.84 112 LYS A CA 1
ATOM 920 C C . LYS A 1 112 ? -1.117 6.789 58.589 1.00 46.84 112 LYS A C 1
ATOM 922 O O . LYS A 1 112 ? -1.551 5.690 58.926 1.00 46.84 112 LYS A O 1
ATOM 927 N N . GLN A 1 113 ? 0.169 7.066 58.450 1.00 53.81 113 GLN A N 1
ATOM 928 C CA . GLN A 1 113 ? 1.223 6.303 59.083 1.00 53.81 113 GLN A CA 1
ATOM 929 C C . GLN A 1 113 ? 0.956 6.326 60.592 1.00 53.81 113 GLN A C 1
ATOM 931 O O . GLN A 1 113 ? 1.353 7.245 61.303 1.00 53.81 113 GLN A O 1
ATOM 936 N N . LYS A 1 114 ? 0.189 5.350 61.086 1.00 48.34 114 LYS A N 1
ATOM 937 C CA . LYS A 1 114 ? 0.121 5.078 62.515 1.00 48.34 114 LYS A CA 1
ATOM 938 C C . LYS A 1 114 ? 1.402 4.342 62.850 1.00 48.34 114 LYS A C 1
ATOM 940 O O . LYS A 1 114 ? 1.533 3.145 62.607 1.00 48.34 114 LYS A O 1
ATOM 945 N N . GLY A 1 115 ? 2.357 5.119 63.354 1.00 43.12 115 GLY A N 1
ATOM 946 C CA . GLY A 1 115 ? 3.457 4.593 64.135 1.00 43.12 115 GLY A CA 1
ATOM 947 C C . GLY A 1 115 ? 2.929 3.589 65.155 1.00 43.12 115 GLY A C 1
ATOM 948 O O . GLY A 1 115 ? 1.818 3.717 65.675 1.00 43.12 115 GLY A O 1
ATOM 949 N N . ILE A 1 116 ? 3.741 2.568 65.380 1.00 52.69 116 ILE A N 1
ATOM 950 C CA . ILE A 1 116 ? 3.552 1.553 66.403 1.00 52.69 116 ILE A CA 1
ATOM 951 C C . ILE A 1 116 ? 3.230 2.260 67.726 1.00 52.69 116 ILE A C 1
ATOM 953 O O . ILE A 1 116 ? 4.082 2.924 68.306 1.00 52.69 116 ILE A O 1
ATOM 957 N N . VAL A 1 117 ? 1.996 2.109 68.201 1.00 52.41 117 VAL A N 1
ATOM 958 C CA . VAL A 1 117 ? 1.659 2.277 69.612 1.00 52.41 117 VAL A CA 1
ATOM 959 C C . VAL A 1 117 ? 1.142 0.927 70.063 1.00 52.41 117 VAL A C 1
ATOM 961 O O . VAL A 1 117 ? 0.015 0.532 69.774 1.00 52.41 117 VAL A O 1
ATOM 964 N N . THR A 1 118 ? 2.015 0.193 70.740 1.00 54.28 118 THR A N 1
ATOM 965 C CA . THR A 1 118 ? 1.633 -0.914 71.608 1.00 54.28 118 THR A CA 1
ATOM 966 C C . THR A 1 118 ? 0.642 -0.393 72.645 1.00 54.28 118 THR A C 1
ATOM 968 O O . THR A 1 118 ? 1.006 0.423 73.491 1.00 54.28 118 THR A O 1
ATOM 971 N N . CYS A 1 119 ? -0.604 -0.861 72.586 1.00 40.00 119 CYS A N 1
ATOM 972 C CA . CYS A 1 119 ? -1.569 -0.723 73.668 1.00 40.00 119 CYS A CA 1
ATOM 973 C C . CYS A 1 119 ? -1.989 -2.125 74.106 1.00 40.00 119 CYS A C 1
ATOM 975 O O . CYS A 1 119 ? -2.475 -2.938 73.320 1.00 40.00 119 CYS A O 1
ATOM 977 N N . SER A 1 120 ? -1.694 -2.417 75.362 1.00 54.78 120 SER A N 1
ATOM 978 C CA . SER A 1 120 ? -1.880 -3.697 76.017 1.00 54.78 120 SER A CA 1
ATOM 979 C C . SER A 1 120 ? -3.363 -4.038 76.188 1.00 54.78 120 SER A C 1
ATOM 981 O O . SER A 1 120 ? -4.113 -3.253 76.753 1.00 54.78 120 SER A O 1
ATOM 983 N N . ARG A 1 121 ? -3.727 -5.258 75.771 1.00 59.19 121 ARG A N 1
ATOM 984 C CA . ARG A 1 121 ? -4.771 -6.137 76.336 1.00 59.19 121 ARG A CA 1
ATOM 985 C C . ARG A 1 121 ? -6.027 -5.431 76.883 1.00 59.19 121 ARG A C 1
ATOM 987 O O . ARG A 1 121 ? -6.103 -5.143 78.075 1.00 59.19 121 ARG A O 1
ATOM 994 N N . SER A 1 122 ? -7.073 -5.324 76.065 1.00 52.78 122 SER A N 1
ATOM 995 C CA . SER A 1 122 ? -8.444 -5.103 76.548 1.00 52.78 122 SER A CA 1
ATOM 996 C C . SER A 1 122 ? -9.242 -6.397 76.396 1.00 52.78 122 SER A C 1
ATOM 998 O O . SER A 1 122 ? -9.375 -6.926 75.298 1.00 52.78 122 SER A O 1
ATOM 1000 N N . ARG A 1 123 ? -9.675 -6.944 77.537 1.00 59.16 123 ARG A N 1
ATOM 1001 C CA . ARG A 1 123 ? -10.515 -8.142 77.659 1.00 59.16 123 ARG A CA 1
ATOM 1002 C C . ARG A 1 123 ? -11.890 -7.871 77.045 1.00 59.16 123 ARG A C 1
ATOM 1004 O O . ARG A 1 123 ? -12.473 -6.827 77.326 1.00 59.16 123 ARG A O 1
ATOM 1011 N N . GLU A 1 124 ? -12.391 -8.821 76.264 1.00 60.25 124 GLU A N 1
ATOM 1012 C CA . GLU A 1 124 ? -13.798 -8.885 75.871 1.00 60.25 124 GLU A CA 1
ATOM 1013 C C . GLU A 1 124 ? -14.666 -8.996 77.128 1.00 60.25 124 GLU A C 1
ATOM 1015 O O . GLU A 1 124 ? -14.398 -9.815 78.009 1.00 60.25 124 GLU A O 1
ATOM 1020 N N . VAL A 1 125 ? -15.676 -8.135 77.230 1.00 52.84 125 VAL A N 1
ATOM 1021 C CA . VAL A 1 125 ? -16.781 -8.311 78.170 1.00 52.84 125 VAL A CA 1
ATOM 1022 C C . VAL A 1 125 ? -17.968 -8.819 77.368 1.00 52.84 125 VAL A C 1
ATOM 1024 O O . VAL A 1 125 ? -18.489 -8.118 76.501 1.00 52.84 125 VAL A O 1
ATOM 1027 N N . GLU A 1 126 ? -18.353 -10.066 77.632 1.00 55.75 126 GLU A N 1
ATOM 1028 C CA . GLU A 1 126 ? -19.621 -10.624 77.177 1.00 55.75 126 GLU A CA 1
ATOM 1029 C C . GLU A 1 126 ? -20.754 -9.771 77.746 1.00 55.75 126 GLU A C 1
ATOM 1031 O O . GLU A 1 126 ? -20.825 -9.516 78.949 1.00 55.75 126 GLU A O 1
ATOM 1036 N N . THR A 1 127 ? -21.630 -9.299 76.864 1.00 65.56 127 THR A N 1
ATOM 1037 C CA . THR A 1 127 ? -22.906 -8.722 77.283 1.00 65.56 127 THR A CA 1
ATOM 1038 C C . THR A 1 127 ? -23.951 -9.817 77.144 1.00 65.56 127 THR A C 1
ATOM 1040 O O . THR A 1 127 ? -24.267 -10.249 76.037 1.00 65.56 127 THR A O 1
ATOM 1043 N N . GLU A 1 128 ? -24.458 -10.313 78.271 1.00 60.34 128 GLU A N 1
ATOM 1044 C CA . GLU A 1 128 ? -25.630 -11.181 78.266 1.00 60.34 128 GLU A CA 1
ATOM 1045 C C . GLU A 1 128 ? -26.860 -10.346 77.889 1.00 60.34 128 GLU A C 1
ATOM 1047 O O . GLU A 1 128 ? -27.192 -9.353 78.543 1.00 60.34 128 GLU A O 1
ATOM 1052 N N . LEU A 1 129 ? -27.543 -10.741 76.811 1.00 63.50 129 LEU A N 1
ATOM 1053 C CA . LEU A 1 129 ? -28.837 -10.184 76.433 1.00 63.50 129 LEU A CA 1
ATOM 1054 C C . LEU A 1 129 ? -29.897 -10.732 77.396 1.00 63.50 129 LEU A C 1
ATOM 1056 O O . LEU A 1 129 ? -30.508 -11.772 77.154 1.00 63.50 129 LEU A O 1
ATOM 1060 N N . PHE A 1 130 ? -30.103 -10.033 78.510 1.00 57.41 130 PHE A N 1
ATOM 1061 C CA . PHE A 1 130 ? -31.172 -10.337 79.454 1.00 57.41 130 PHE A CA 1
ATOM 1062 C C . PHE A 1 130 ? -32.526 -9.929 78.856 1.00 57.41 130 PHE A C 1
ATOM 1064 O O . PHE A 1 130 ? -32.968 -8.789 78.989 1.00 57.41 130 PHE A O 1
ATOM 1071 N N . ILE A 1 131 ? -33.197 -10.870 78.188 1.00 65.62 131 ILE A N 1
ATOM 1072 C CA . ILE A 1 131 ? -34.616 -10.743 77.827 1.00 65.62 131 ILE A CA 1
ATOM 1073 C C . ILE A 1 131 ? -35.430 -11.252 79.021 1.00 65.62 131 ILE A C 1
ATOM 1075 O O . ILE A 1 131 ? -35.943 -12.368 79.035 1.00 65.62 131 ILE A O 1
ATOM 1079 N N . GLY A 1 132 ? -35.446 -10.456 80.088 1.00 56.28 132 GLY A N 1
ATOM 1080 C CA . GLY A 1 132 ? -36.126 -10.799 81.328 1.00 56.28 132 GLY A CA 1
ATOM 1081 C C . GLY A 1 132 ? -37.508 -10.178 81.452 1.00 56.28 132 GLY A C 1
ATOM 1082 O O . GLY A 1 132 ? -37.599 -9.021 81.842 1.00 56.28 132 GLY A O 1
ATOM 1083 N N . LEU A 1 133 ? -38.509 -11.028 81.186 1.00 45.91 133 LEU A N 1
ATOM 1084 C CA . LEU A 1 133 ? -39.771 -11.251 81.921 1.00 45.91 133 LEU A CA 1
ATOM 1085 C C . LEU A 1 133 ? -40.737 -10.048 82.053 1.00 45.91 133 LEU A C 1
ATOM 1087 O O . LEU A 1 133 ? -40.363 -8.941 82.415 1.00 45.91 133 LEU A O 1
ATOM 1091 N N . SER A 1 134 ? -42.051 -10.216 81.899 1.00 49.53 134 SER A N 1
ATOM 1092 C CA . SER A 1 134 ? -42.897 -11.104 82.714 1.00 49.53 134 SER A CA 1
ATOM 1093 C C . SER A 1 134 ? -44.289 -11.242 82.101 1.00 49.53 134 SER A C 1
ATOM 1095 O O . SER A 1 134 ? -44.753 -10.240 81.511 1.00 49.53 134 SER A O 1
#